Protein AF-A0A412FSZ5-F1 (afdb_monomer_lite)

pLDDT: mean 80.16, std 15.49, range [35.78, 96.56]

Structure (mmCIF, N/CA/C/O backbone):
data_AF-A0A412FSZ5-F1
#
_entry.id   AF-A0A412FSZ5-F1
#
loop_
_atom_site.group_PDB
_atom_site.id
_atom_site.type_symbol
_atom_site.label_atom_id
_atom_site.label_alt_id
_atom_site.label_comp_id
_atom_site.label_asym_id
_atom_site.label_entity_id
_atom_site.label_seq_id
_atom_site.pdbx_PDB_ins_code
_atom_site.Cartn_x
_atom_site.Cartn_y
_atom_site.Cartn_z
_atom_site.occupancy
_atom_site.B_iso_or_equiv
_atom_site.auth_seq_id
_atom_site.auth_comp_id
_atom_site.auth_asym_id
_atom_site.auth_atom_id
_atom_site.pdbx_PDB_model_num
ATOM 1 N N . MET A 1 1 ? -1.964 -5.197 -18.126 1.00 50.75 1 MET A N 1
ATOM 2 C CA . MET A 1 1 ? -2.598 -5.277 -16.792 1.00 50.75 1 MET A CA 1
ATOM 3 C C . MET A 1 1 ? -2.809 -3.849 -16.326 1.00 50.75 1 MET A C 1
ATOM 5 O O . MET A 1 1 ? -1.838 -3.111 -16.277 1.00 50.75 1 MET A O 1
ATOM 9 N N . ASN A 1 2 ? -4.057 -3.405 -16.178 1.00 55.56 2 ASN A N 1
ATOM 10 C CA . ASN A 1 2 ? -4.351 -1.982 -16.003 1.00 55.56 2 ASN A CA 1
ATOM 11 C C . ASN A 1 2 ? -4.087 -1.596 -14.540 1.00 55.56 2 ASN A C 1
ATOM 13 O O . ASN A 1 2 ? -4.906 -1.888 -13.675 1.00 55.56 2 ASN A O 1
ATOM 17 N N . ILE A 1 3 ? -2.899 -1.045 -14.284 1.00 58.16 3 ILE A N 1
ATOM 18 C CA . ILE A 1 3 ? -2.360 -0.674 -12.966 1.00 58.16 3 ILE A CA 1
ATOM 19 C C . ILE A 1 3 ? -3.317 0.265 -12.207 1.00 58.16 3 ILE A C 1
ATOM 21 O O . ILE A 1 3 ? -3.455 0.154 -10.991 1.00 58.16 3 ILE A O 1
ATOM 25 N N . GLN A 1 4 ? -4.086 1.072 -12.944 1.00 67.25 4 GLN A N 1
ATOM 26 C CA . GLN A 1 4 ? -5.178 1.896 -12.425 1.00 67.25 4 GLN A CA 1
ATOM 27 C C . GLN A 1 4 ? -6.179 1.084 -11.579 1.00 67.25 4 GLN A C 1
ATOM 29 O O . GLN A 1 4 ? -6.580 1.516 -10.505 1.00 67.25 4 GLN A O 1
ATOM 34 N N . ARG A 1 5 ? -6.471 -0.170 -11.964 1.00 77.62 5 ARG A N 1
ATOM 35 C CA . ARG A 1 5 ? -7.484 -1.001 -11.293 1.00 77.62 5 ARG A CA 1
ATOM 36 C C . ARG A 1 5 ? -7.152 -1.329 -9.841 1.00 77.62 5 ARG A C 1
ATOM 38 O O . ARG A 1 5 ? -8.088 -1.512 -9.075 1.00 77.62 5 ARG A O 1
ATOM 45 N N . ILE A 1 6 ? -5.879 -1.474 -9.457 1.00 85.19 6 ILE A N 1
ATOM 46 C CA . ILE A 1 6 ? -5.552 -1.854 -8.069 1.00 85.19 6 ILE A CA 1
ATOM 47 C C . ILE A 1 6 ? -5.673 -0.684 -7.106 1.00 85.19 6 ILE A C 1
ATOM 49 O O . ILE A 1 6 ? -6.097 -0.883 -5.970 1.00 85.19 6 ILE A O 1
ATOM 53 N N . ARG A 1 7 ? -5.357 0.521 -7.584 1.00 88.69 7 ARG A N 1
ATOM 54 C CA . ARG A 1 7 ? -5.573 1.747 -6.834 1.00 88.69 7 ARG A CA 1
ATOM 55 C C . ARG A 1 7 ? -7.066 1.986 -6.658 1.00 88.69 7 ARG A C 1
ATOM 57 O O . ARG A 1 7 ? -7.500 2.167 -5.528 1.00 88.69 7 ARG A O 1
ATOM 64 N N . ASP A 1 8 ? -7.834 1.862 -7.741 1.00 87.94 8 ASP A N 1
ATOM 65 C CA . ASP A 1 8 ? -9.293 1.995 -7.705 1.00 87.94 8 ASP A CA 1
ATOM 66 C C . ASP A 1 8 ? -9.911 0.967 -6.743 1.00 87.94 8 ASP A C 1
ATOM 68 O O . ASP A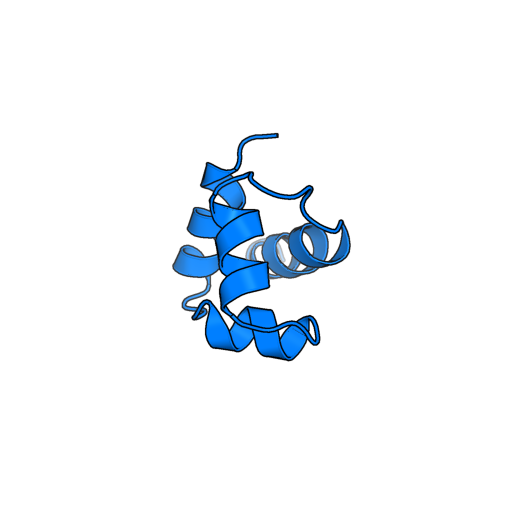 1 8 ? -10.712 1.309 -5.890 1.00 87.94 8 ASP A O 1
ATOM 72 N N . LEU A 1 9 ? -9.488 -0.301 -6.811 1.00 85.38 9 LEU A N 1
ATOM 73 C CA . LEU A 1 9 ? -9.940 -1.352 -5.893 1.00 85.38 9 LEU A CA 1
ATOM 74 C C . LEU A 1 9 ? -9.632 -1.043 -4.421 1.00 85.38 9 LEU A C 1
ATOM 76 O O . LEU A 1 9 ? -10.436 -1.358 -3.542 1.00 85.38 9 LEU A O 1
ATOM 80 N N . ARG A 1 10 ? -8.446 -0.488 -4.147 1.00 90.75 10 ARG A N 1
ATOM 81 C CA . ARG A 1 10 ? -8.038 -0.104 -2.796 1.00 90.75 10 ARG A CA 1
ATOM 82 C C . ARG A 1 10 ? -8.887 1.062 -2.292 1.00 90.75 10 ARG A C 1
ATOM 84 O O . ARG A 1 10 ? -9.349 1.008 -1.157 1.00 90.75 10 ARG A O 1
ATOM 91 N N . GLU A 1 11 ? -9.047 2.097 -3.112 1.00 89.81 11 GLU A N 1
ATOM 92 C CA . GLU A 1 11 ? -9.809 3.304 -2.776 1.00 89.81 11 GLU A CA 1
ATOM 93 C C . GLU A 1 11 ? -11.302 2.990 -2.615 1.00 89.81 11 GLU A C 1
ATOM 95 O O . GLU A 1 11 ? -11.887 3.423 -1.633 1.00 89.81 11 GLU A O 1
ATOM 100 N N . ASP A 1 12 ? -11.874 2.124 -3.458 1.00 88.06 12 ASP A N 1
ATOM 101 C CA . ASP A 1 12 ? -13.249 1.614 -3.317 1.00 88.06 12 ASP A CA 1
ATOM 102 C C . ASP A 1 12 ? -13.478 0.827 -2.017 1.00 88.06 12 ASP A C 1
ATOM 104 O O . ASP A 1 12 ? -14.612 0.691 -1.565 1.00 88.06 12 ASP A O 1
ATOM 108 N N . SER A 1 13 ? -12.414 0.256 -1.445 1.00 86.12 13 SER A N 1
ATOM 109 C CA . SER A 1 13 ? -12.467 -0.511 -0.194 1.00 86.12 13 SER A CA 1
ATOM 110 C C . SER A 1 13 ? -12.031 0.314 1.026 1.00 86.12 13 SER A C 1
ATOM 112 O O . SER A 1 13 ? -11.769 -0.262 2.081 1.00 86.12 13 SER A O 1
ATOM 114 N N . ASP A 1 14 ? -11.874 1.636 0.878 1.00 90.00 14 ASP A N 1
ATOM 115 C CA . ASP A 1 14 ? -11.408 2.572 1.914 1.00 90.00 14 ASP A CA 1
ATOM 116 C C . ASP A 1 14 ? -10.073 2.176 2.580 1.00 90.00 14 ASP A C 1
ATOM 118 O O . ASP A 1 14 ? -9.762 2.541 3.719 1.00 90.00 14 ASP A O 1
ATOM 122 N N . TYR A 1 15 ? -9.231 1.422 1.871 1.00 92.50 15 TYR A N 1
ATOM 123 C CA . TYR A 1 15 ? -7.956 0.960 2.405 1.00 92.50 15 TYR A CA 1
ATOM 124 C C . TYR A 1 15 ? -6.839 1.973 2.161 1.00 92.50 15 TYR A C 1
ATOM 126 O O . TYR A 1 15 ? -6.698 2.556 1.086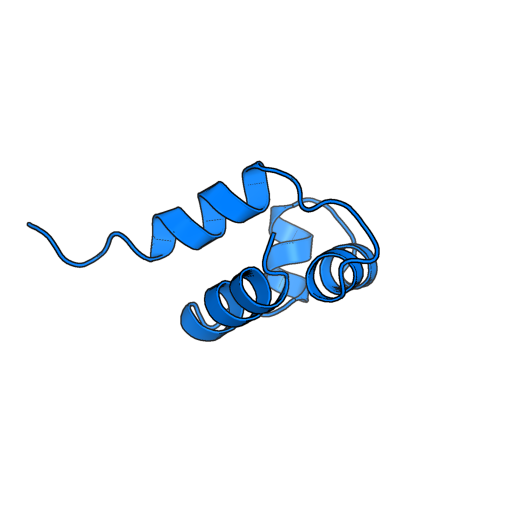 1.00 92.50 15 TYR A O 1
ATOM 134 N N . THR A 1 16 ? -5.952 2.135 3.140 1.00 95.50 16 THR A N 1
ATOM 135 C CA . THR A 1 16 ? -4.721 2.913 2.952 1.00 95.50 16 THR A CA 1
ATOM 136 C C . THR A 1 16 ? -3.623 2.052 2.327 1.00 95.50 16 THR A C 1
ATOM 138 O O . THR A 1 16 ? -3.609 0.825 2.460 1.00 95.50 16 THR A O 1
ATOM 141 N N . GLN A 1 17 ? -2.649 2.688 1.669 1.00 94.75 17 GLN A N 1
ATOM 142 C CA . GLN A 1 17 ? -1.463 1.984 1.165 1.00 94.75 17 GLN A CA 1
ATOM 143 C C . GLN A 1 17 ? -0.697 1.269 2.295 1.00 94.75 17 GLN A C 1
ATOM 145 O O . GLN A 1 17 ? -0.175 0.176 2.098 1.00 94.75 17 GLN A O 1
ATOM 150 N N . GLU A 1 18 ? -0.654 1.861 3.493 1.00 96.56 18 GLU A N 1
ATOM 151 C CA . GLU A 1 18 ? -0.023 1.263 4.677 1.00 96.56 18 GLU A CA 1
ATOM 152 C C . GLU A 1 18 ? -0.760 0.018 5.169 1.00 96.56 18 GLU A C 1
ATOM 154 O O . GLU A 1 18 ? -0.118 -0.955 5.559 1.00 96.56 18 GLU A O 1
ATOM 159 N N . TYR A 1 19 ? -2.095 0.037 5.154 1.00 94.50 19 TYR A N 1
ATOM 160 C CA . TYR A 1 19 ? -2.910 -1.106 5.552 1.00 94.50 19 TYR A CA 1
ATOM 161 C C . TYR A 1 19 ? -2.643 -2.313 4.648 1.00 94.50 19 TYR A C 1
ATOM 163 O O . TYR A 1 19 ? -2.324 -3.397 5.139 1.00 94.50 19 TYR A O 1
ATOM 171 N N . ILE A 1 20 ? -2.676 -2.112 3.327 1.00 91.62 20 ILE A N 1
ATOM 172 C CA . ILE A 1 20 ? -2.398 -3.193 2.376 1.00 91.62 20 ILE A CA 1
ATOM 173 C C . ILE A 1 20 ? -0.941 -3.651 2.471 1.00 91.62 20 ILE A C 1
ATOM 175 O O . ILE A 1 20 ? -0.669 -4.849 2.454 1.00 91.62 20 ILE A O 1
ATOM 179 N N . ALA A 1 21 ? 0.006 -2.726 2.630 1.00 92.69 21 ALA A N 1
ATOM 180 C CA . ALA A 1 21 ? 1.408 -3.080 2.808 1.00 92.69 21 ALA A CA 1
ATOM 181 C C . ALA A 1 21 ? 1.625 -3.983 4.035 1.00 92.69 21 ALA A C 1
ATOM 183 O O . ALA A 1 21 ? 2.294 -5.010 3.922 1.00 92.69 21 ALA A O 1
ATOM 184 N N . LYS A 1 22 ? 0.985 -3.667 5.172 1.00 93.75 22 LYS A N 1
ATOM 185 C CA . LYS A 1 22 ? 1.003 -4.510 6.380 1.00 93.75 22 LYS A CA 1
ATOM 186 C C . LYS A 1 22 ? 0.415 -5.895 6.120 1.00 93.75 22 LYS A C 1
ATOM 188 O O . LYS A 1 22 ? 1.037 -6.884 6.493 1.00 93.75 22 LYS A O 1
ATOM 193 N N . LEU A 1 23 ? -0.738 -5.974 5.453 1.00 89.81 23 LEU A N 1
ATOM 194 C CA . LEU A 1 23 ? -1.387 -7.245 5.116 1.00 89.81 23 LEU A CA 1
ATOM 195 C C . LEU A 1 23 ? -0.489 -8.147 4.254 1.00 89.81 23 LEU A C 1
ATOM 197 O O . LEU A 1 23 ? -0.469 -9.363 4.419 1.00 89.81 23 LEU A O 1
ATOM 201 N N . LEU A 1 24 ? 0.266 -7.540 3.343 1.00 87.19 24 LEU A N 1
ATOM 202 C CA . LEU A 1 24 ? 1.167 -8.234 2.426 1.00 87.19 24 LEU A CA 1
ATOM 203 C C . LEU A 1 24 ? 2.569 -8.456 2.998 1.00 87.19 24 LEU A C 1
ATOM 205 O O . LEU A 1 24 ? 3.422 -9.003 2.300 1.00 87.19 24 LEU A O 1
ATOM 209 N N . ASN A 1 25 ? 2.819 -8.022 4.235 1.00 92.06 25 ASN A N 1
ATOM 210 C CA . ASN A 1 25 ? 4.132 -8.054 4.871 1.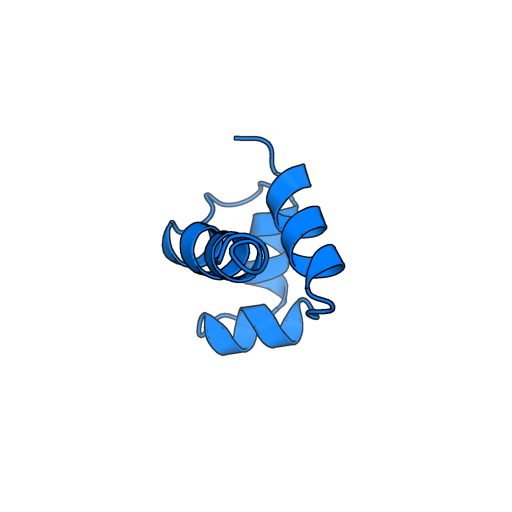00 92.06 25 ASN A CA 1
ATOM 211 C C . ASN A 1 25 ? 5.230 -7.371 4.026 1.00 92.06 25 ASN A C 1
ATOM 213 O O . ASN A 1 25 ? 6.343 -7.873 3.871 1.00 92.06 25 ASN A O 1
ATOM 217 N N . VAL A 1 26 ? 4.904 -6.211 3.454 1.00 91.81 26 VAL A N 1
ATOM 218 C CA . VAL A 1 26 ? 5.840 -5.342 2.733 1.00 91.81 26 VAL A CA 1
ATOM 219 C C . VAL A 1 26 ? 5.810 -3.936 3.323 1.00 91.81 26 VAL A C 1
ATOM 221 O O . VAL A 1 26 ? 4.909 -3.568 4.073 1.00 91.81 26 VAL A O 1
ATOM 224 N N . ASN A 1 27 ? 6.793 -3.109 2.977 1.00 95.94 27 ASN A N 1
ATOM 225 C CA . ASN A 1 27 ? 6.727 -1.692 3.324 1.00 95.94 27 ASN A CA 1
ATOM 226 C C . ASN A 1 27 ? 5.7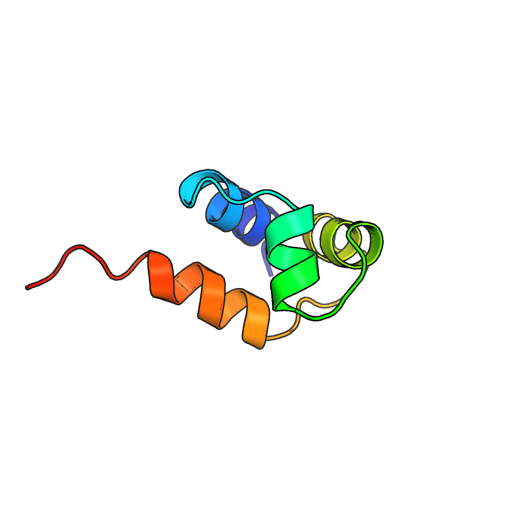76 -0.935 2.373 1.00 95.94 27 ASN A C 1
ATOM 228 O O . ASN A 1 27 ? 5.517 -1.363 1.244 1.00 95.94 27 ASN A O 1
ATOM 232 N N . GLN A 1 28 ? 5.279 0.220 2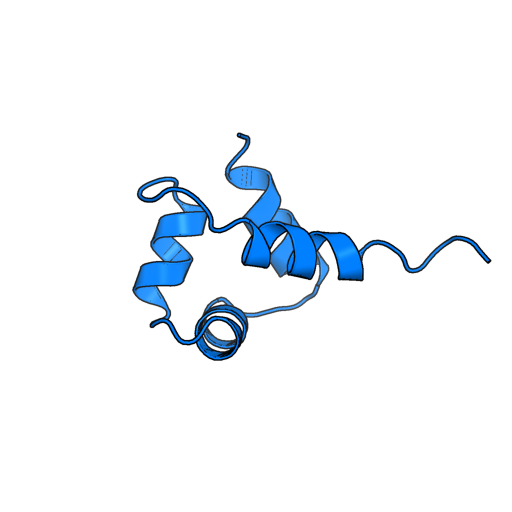.821 1.00 95.50 28 GLN A N 1
ATOM 233 C CA . GLN A 1 28 ? 4.341 1.046 2.052 1.00 95.50 28 GLN A CA 1
ATOM 234 C C . GLN A 1 28 ? 4.905 1.476 0.688 1.00 95.50 28 GLN A C 1
ATOM 236 O O . GLN A 1 28 ? 4.164 1.502 -0.295 1.00 95.50 28 GLN A O 1
ATOM 241 N N . ARG A 1 29 ? 6.219 1.730 0.590 1.00 95.50 29 ARG A N 1
ATOM 242 C CA . ARG A 1 29 ? 6.873 2.107 -0.671 1.00 95.50 29 ARG A CA 1
ATOM 243 C C . ARG A 1 29 ? 6.798 0.972 -1.690 1.00 95.50 29 ARG A C 1
ATOM 245 O O . ARG A 1 29 ? 6.498 1.227 -2.850 1.00 95.50 29 ARG A O 1
ATOM 252 N N . THR A 1 30 ? 7.031 -0.268 -1.268 1.00 93.19 30 THR A N 1
ATOM 253 C CA . THR A 1 30 ? 6.897 -1.457 -2.117 1.00 93.19 30 THR A CA 1
ATOM 254 C C . THR A 1 30 ? 5.472 -1.586 -2.646 1.00 93.19 30 THR A C 1
ATOM 256 O O . THR A 1 30 ? 5.297 -1.830 -3.834 1.00 93.19 30 THR A O 1
ATOM 259 N N . TYR A 1 31 ? 4.460 -1.356 -1.804 1.00 92.75 31 TYR A N 1
ATOM 260 C CA . TYR A 1 31 ? 3.072 -1.362 -2.263 1.00 92.75 31 TYR A CA 1
ATOM 261 C C . TYR A 1 31 ? 2.770 -0.229 -3.260 1.00 92.75 31 TYR A C 1
ATOM 263 O O . TYR A 1 31 ? 2.183 -0.477 -4.308 1.00 92.75 31 TYR A O 1
ATOM 271 N N . SER A 1 32 ? 3.242 0.992 -2.994 1.00 92.44 32 SER A N 1
ATOM 272 C CA . SER A 1 32 ? 3.104 2.133 -3.914 1.00 92.44 32 SER A CA 1
ATOM 273 C C . SER A 1 32 ? 3.704 1.843 -5.300 1.00 92.44 32 SER A C 1
ATOM 275 O O . SER A 1 32 ? 3.098 2.149 -6.323 1.00 92.44 32 SER A O 1
ATOM 277 N N . ARG A 1 33 ? 4.839 1.135 -5.366 1.00 91.50 33 ARG A N 1
ATOM 278 C CA . ARG A 1 33 ? 5.427 0.691 -6.642 1.00 91.50 33 ARG A CA 1
ATOM 279 C C . ARG A 1 33 ? 4.544 -0.276 -7.427 1.00 91.50 33 ARG A C 1
ATOM 281 O O . ARG A 1 33 ? 4.599 -0.268 -8.656 1.00 91.50 33 ARG A O 1
ATOM 288 N N . TYR A 1 34 ? 3.734 -1.091 -6.750 1.00 89.56 34 TYR A N 1
ATOM 289 C CA . TYR A 1 34 ? 2.728 -1.911 -7.423 1.00 89.56 34 TYR A CA 1
ATOM 290 C C . TYR A 1 34 ? 1.662 -1.022 -8.073 1.00 89.56 34 TYR A C 1
ATOM 292 O O . TYR A 1 34 ? 1.343 -1.228 -9.243 1.00 89.56 34 TYR A O 1
ATOM 300 N N . GLU A 1 35 ? 1.170 -0.001 -7.359 1.00 88.38 35 GLU A N 1
ATOM 301 C CA . GLU A 1 35 ? 0.197 0.980 -7.879 1.00 88.38 35 GLU A CA 1
ATOM 302 C C . GLU A 1 35 ? 0.745 1.869 -8.999 1.00 88.38 35 GLU A C 1
ATOM 304 O O . GLU A 1 35 ? -0.041 2.428 -9.755 1.00 88.38 35 GLU A O 1
ATOM 309 N N . ASN A 1 36 ? 2.066 1.988 -9.132 1.00 88.38 36 ASN A N 1
ATOM 310 C CA . ASN A 1 36 ? 2.709 2.749 -10.207 1.00 88.38 36 ASN A CA 1
ATOM 311 C C . ASN A 1 36 ? 3.205 1.862 -11.361 1.00 88.38 36 ASN A C 1
ATOM 313 O O . ASN A 1 36 ? 3.705 2.374 -12.360 1.00 88.38 36 ASN A O 1
ATOM 317 N N . GLY A 1 37 ? 3.087 0.534 -11.246 1.00 83.44 37 GLY A N 1
ATOM 318 C CA . GLY A 1 37 ? 3.540 -0.405 -12.276 1.00 83.44 37 GLY A CA 1
ATOM 319 C C . GLY A 1 37 ? 5.051 -0.603 -12.358 1.00 83.44 37 GLY A C 1
ATOM 320 O O . GLY A 1 37 ? 5.530 -1.209 -13.313 1.00 83.44 37 GLY A O 1
ATOM 321 N N . GLU A 1 38 ? 5.803 -0.124 -11.368 1.00 82.56 38 GLU A N 1
ATOM 322 C CA . GLU A 1 38 ? 7.258 -0.305 -11.288 1.00 82.56 38 GLU A CA 1
ATOM 323 C C . GLU A 1 38 ? 7.638 -1.761 -10.962 1.00 82.56 38 GLU A C 1
ATOM 325 O O . GLU A 1 38 ? 8.735 -2.213 -11.286 1.00 82.56 38 GLU A O 1
ATOM 330 N N . HIS A 1 39 ? 6.726 -2.513 -10.338 1.00 80.69 39 HIS A N 1
ATOM 331 C CA . HIS A 1 39 ? 6.871 -3.943 -10.079 1.00 80.69 39 HIS A CA 1
ATOM 332 C C . HIS A 1 39 ? 5.608 -4.707 -10.476 1.00 80.69 39 HIS A C 1
ATOM 334 O O . HIS A 1 39 ? 4.490 -4.197 -10.378 1.00 80.69 39 HIS A O 1
ATOM 340 N N . ALA A 1 40 ? 5.790 -5.968 -10.876 1.00 79.50 40 ALA A N 1
ATOM 341 C CA . ALA A 1 40 ? 4.676 -6.874 -11.104 1.00 79.50 40 ALA A CA 1
ATOM 342 C C . ALA A 1 40 ? 3.862 -7.046 -9.814 1.00 79.50 40 ALA A C 1
ATOM 344 O O . ALA A 1 40 ? 4.415 -7.288 -8.741 1.00 79.50 40 ALA A O 1
ATOM 345 N N . ILE A 1 41 ? 2.543 -6.924 -9.940 1.00 79.06 41 ILE A N 1
ATOM 346 C CA . ILE A 1 41 ? 1.603 -7.057 -8.829 1.00 79.06 41 ILE A CA 1
ATOM 347 C C . ILE A 1 41 ? 1.498 -8.547 -8.455 1.00 79.06 41 ILE A C 1
ATOM 349 O O . ILE A 1 41 ? 1.151 -9.357 -9.321 1.00 79.06 41 ILE A O 1
ATOM 353 N N . PRO A 1 42 ? 1.746 -8.937 -7.192 1.00 79.50 42 PRO A N 1
ATOM 354 C CA . PRO A 1 42 ? 1.492 -10.298 -6.734 1.00 79.50 42 PRO A CA 1
ATOM 355 C C . PRO A 1 42 ? 0.017 -10.693 -6.900 1.00 79.50 42 PRO A C 1
ATOM 357 O O . PRO A 1 42 ? -0.887 -9.919 -6.579 1.00 79.50 42 PRO A O 1
ATOM 360 N N . LEU A 1 43 ? -0.241 -11.930 -7.339 1.00 78.44 43 LEU A N 1
ATOM 361 C CA . LEU A 1 43 ? -1.604 -12.465 -7.507 1.00 78.44 43 LEU A CA 1
ATOM 362 C C . LEU A 1 43 ? -2.432 -12.410 -6.212 1.00 78.44 43 LEU A C 1
ATOM 364 O O . LEU A 1 43 ? -3.647 -12.232 -6.260 1.00 78.44 43 LEU A O 1
ATOM 368 N N . THR A 1 44 ? -1.770 -12.503 -5.058 1.00 74.81 44 THR A N 1
ATOM 369 C CA . THR A 1 44 ? -2.390 -12.368 -3.735 1.00 74.81 44 THR A CA 1
ATOM 370 C C . THR A 1 44 ? -3.063 -11.008 -3.539 1.00 74.81 44 THR A C 1
ATOM 372 O O . THR A 1 44 ? -4.145 -10.954 -2.959 1.00 74.81 44 THR A O 1
ATOM 375 N N . ILE A 1 45 ? -2.497 -9.923 -4.087 1.00 76.31 45 ILE A N 1
ATOM 376 C CA . ILE A 1 45 ? -3.088 -8.576 -4.023 1.00 76.31 45 ILE A CA 1
ATOM 377 C C . ILE A 1 45 ? -4.385 -8.527 -4.823 1.00 76.31 45 ILE A C 1
ATOM 379 O O . ILE A 1 45 ? -5.397 -8.023 -4.343 1.00 76.31 45 ILE A O 1
ATOM 383 N N . LEU A 1 46 ? -4.360 -9.069 -6.043 1.00 77.25 46 LEU A N 1
ATOM 384 C CA . LEU A 1 46 ? -5.531 -9.080 -6.915 1.00 77.25 46 LEU A CA 1
ATOM 385 C C . LEU A 1 46 ? -6.668 -9.885 -6.301 1.00 77.25 46 LEU A C 1
ATOM 387 O O . LEU A 1 46 ? -7.801 -9.423 -6.315 1.00 77.25 46 LEU A O 1
ATOM 391 N N . SER A 1 47 ? -6.365 -11.066 -5.755 1.00 80.50 47 SER A N 1
ATOM 392 C CA . SER A 1 47 ? -7.373 -11.920 -5.129 1.00 80.50 47 SER A CA 1
ATOM 393 C C . SER A 1 47 ? -7.987 -11.261 -3.895 1.00 80.50 47 SER A C 1
ATOM 395 O O . SER A 1 47 ? -9.199 -11.330 -3.719 1.00 80.50 47 SER A O 1
ATOM 397 N N . PHE A 1 48 ? -7.173 -10.605 -3.060 1.00 80.69 48 PHE A N 1
ATOM 398 C CA . PHE A 1 48 ? -7.653 -9.897 -1.873 1.00 80.69 48 PHE A CA 1
ATOM 399 C C . PHE A 1 48 ? -8.577 -8.732 -2.246 1.00 80.69 48 PHE A C 1
ATOM 401 O O . PHE A 1 48 ? -9.706 -8.644 -1.772 1.00 80.69 48 PHE A O 1
ATOM 408 N N . LEU A 1 49 ? -8.116 -7.866 -3.148 1.00 77.12 49 LEU A N 1
ATOM 409 C CA . LEU A 1 49 ? -8.866 -6.691 -3.577 1.00 77.12 49 LEU A CA 1
ATOM 410 C C . LEU A 1 49 ? -10.139 -7.061 -4.359 1.00 77.12 49 LEU A C 1
ATOM 412 O O . LEU A 1 49 ? -11.177 -6.434 -4.177 1.00 77.12 49 LEU A O 1
ATOM 416 N N . ALA A 1 50 ? -10.086 -8.088 -5.213 1.00 76.44 50 ALA A N 1
ATOM 417 C CA . ALA A 1 50 ? -11.249 -8.548 -5.972 1.00 76.44 50 ALA A CA 1
ATOM 418 C C . ALA A 1 50 ? -12.277 -9.289 -5.101 1.00 76.44 50 ALA A C 1
ATOM 420 O O . ALA A 1 50 ? -13.474 -9.163 -5.351 1.00 76.44 50 ALA A O 1
ATOM 421 N N . GLY A 1 51 ? -11.835 -10.028 -4.077 1.00 67.81 51 GLY A N 1
ATOM 422 C CA . GLY A 1 51 ? -12.720 -10.750 -3.157 1.00 67.81 51 GLY A CA 1
ATOM 423 C C . GLY A 1 51 ? -13.645 -9.828 -2.359 1.00 67.81 51 GLY A C 1
ATOM 424 O O . GLY A 1 51 ? -14.802 -10.172 -2.138 1.00 67.81 51 GLY A O 1
ATOM 425 N N . ASN A 1 52 ? -13.187 -8.617 -2.029 1.00 57.31 52 ASN A N 1
ATOM 426 C CA . ASN A 1 52 ? -13.995 -7.611 -1.331 1.00 57.31 52 ASN A CA 1
ATOM 427 C C . ASN A 1 52 ? -15.048 -6.921 -2.220 1.00 57.31 52 ASN A C 1
ATOM 429 O O . ASN A 1 52 ? -15.892 -6.196 -1.705 1.00 57.31 52 ASN A O 1
ATOM 433 N N . ARG A 1 53 ? -15.054 -7.167 -3.540 1.00 55.41 53 ARG A N 1
ATOM 434 C CA . ARG A 1 53 ? -16.121 -6.708 -4.450 1.00 55.41 53 ARG A CA 1
ATOM 435 C C . ARG A 1 53 ? -17.261 -7.719 -4.619 1.00 55.41 53 ARG A C 1
ATOM 437 O O . ARG A 1 53 ? -18.249 -7.403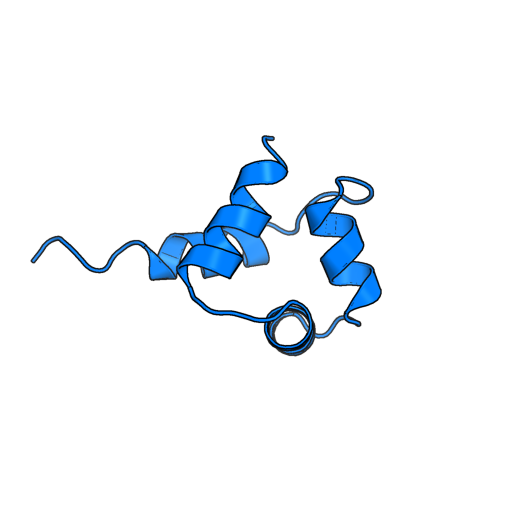 -5.275 1.00 55.41 53 ARG A O 1
ATOM 444 N N . VAL A 1 54 ? -17.164 -8.917 -4.036 1.00 50.75 54 VAL A N 1
ATOM 445 C CA . VAL A 1 54 ? -18.217 -9.947 -4.120 1.00 50.75 54 VAL A CA 1
ATOM 446 C C . VAL A 1 54 ? -19.138 -9.849 -2.900 1.00 50.75 54 VAL A C 1
ATOM 448 O O . VAL A 1 54 ? -19.277 -10.775 -2.110 1.00 50.75 54 VAL A O 1
ATOM 451 N N . GLY A 1 55 ? -19.745 -8.676 -2.736 1.00 47.88 55 GLY A N 1
ATOM 452 C CA . GLY A 1 55 ? -20.784 -8.385 -1.750 1.00 47.88 55 GLY A CA 1
ATOM 453 C C . GLY A 1 55 ? -21.991 -7.774 -2.454 1.00 47.88 55 GLY A C 1
ATOM 454 O O . GLY A 1 55 ? -22.226 -6.577 -2.358 1.00 47.88 55 GLY A O 1
ATOM 455 N N . GLY A 1 56 ? -22.710 -8.590 -3.226 1.00 45.12 56 GLY A N 1
ATOM 456 C CA . GLY A 1 56 ? -23.885 -8.166 -3.988 1.00 45.12 56 GLY A CA 1
ATOM 457 C C . GLY A 1 56 ? -24.376 -9.276 -4.909 1.00 45.12 56 GLY A C 1
ATOM 458 O O . GLY A 1 56 ? -24.200 -9.197 -6.121 1.00 45.12 56 GLY A O 1
ATOM 459 N N . GLY A 1 57 ? -24.925 -10.344 -4.330 1.00 45.50 57 GLY A N 1
ATOM 460 C CA . GLY A 1 57 ? -25.414 -11.489 -5.099 1.00 45.50 57 GLY A CA 1
ATOM 461 C C . GLY A 1 57 ? -25.727 -12.730 -4.268 1.00 45.50 57 GLY A C 1
ATOM 462 O O . GLY A 1 57 ? -25.225 -13.802 -4.591 1.00 45.50 57 GLY A O 1
ATOM 463 N N . ALA A 1 58 ? -26.517 -12.570 -3.206 1.00 35.78 58 ALA A N 1
ATOM 464 C CA . ALA A 1 58 ? -27.395 -13.585 -2.621 1.00 35.78 58 ALA A CA 1
ATOM 465 C C . ALA A 1 58 ? -28.493 -12.858 -1.837 1.00 35.78 58 ALA A C 1
ATOM 467 O O . ALA A 1 58 ? -28.133 -11.898 -1.117 1.00 35.78 58 ALA A O 1
#

InterPro domains:
  IPR001387 Cro/C1-type, helix-turn-helix domain [PF01381] (6-50)
  IPR001387 Cro/C1-type, helix-turn-helix domain [PS50943] (6-50)
  IPR001387 Cro/C1-type, helix-turn-helix domain [cd00093] (4-50)
  IPR010982 Lambda repressor-like, DNA-binding domain superfamily [G3DSA:1.10.260.40] (4-50)
  IPR010982 Lambda repressor-like, DNA-binding domain superfamily [SSF47413] (3-50)

Sequence (58 aa):
MNIQRIRDLREDSDYTQEYIAKLLNVNQRTYSRYENGEHAIPLTILSFLAGNRVGGGA

Secondary structure (DSSP, 8-state):
--THHHHHHHHHTT--HHHHHHHTTS-HHHHHHHHTTSSPPPHHHHHHHHHTT--S--

Radius of gyration: 11.21 Å; chains: 1; bounding box: 35×17×23 Å

Organism: NCBI:txid360807

Foldseek 3Di:
DPLCVLVVLCVVVVHDLCRVCVVVVHHSVVSVCSSVVVDPDDPVSVCVSVVVVPPDDD